Protein AF-A0A1A8GNX4-F1 (afdb_monomer_lite)

Sequence (117 aa):
DKSGKAKDLLLQKLNKSTEHKYEMVFSHSLGRSTYKEQFVCFYRPDEVTLEDKYQYEDNQAGDEDAFAREPFVLRFSCPNTVVKDLVLIPVHTKPEDSTKELDELYDVVMAVREKWD

InterPro domains:
  IPR016202 Deoxyribonuclease I [PR00130] (39-68)
  IPR016202 Deoxyribonuclease I [PR00130] (83-112)
  IPR016202 Deoxyribonuclease I [PR00130] (113-117)
  IPR016202 Deoxyribonuclease I [SM00476] (1-117)
  IPR036691 Endonuclease/exonuclease/phosphatase superf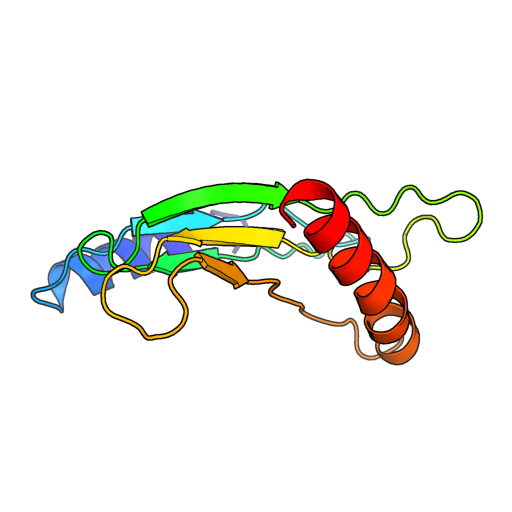amily [G3DSA:3.60.10.10] (1-117)
  IPR036691 Endonuclease/exonuclease/phosphatase superfamily [SSF56219] (6-116)

Secondary structure (DSSP, 8-state):
-TTSHHHHHHHHHHHHHSSS--EEEE---B-SSS--B--EEEE-TTT-EEEEEEE-----TT-----SS--EEEEEE-TTSS-SEEEE------GGGHHHHHHHHHHHHHHHHHHH-

Radius of gyration: 15.89 Å; chains: 1; bounding box: 35×33×39 Å

Organism: NCBI:txid1143690

Foldseek 3Di:
DVVPVVVVVVQVCPCVVDPFHKDKDKDPWFFPDPDTDMDMDIDGCVFKDFPDKDFDQQCDVPCHPLARGTWIWTWIQGPPDPPRIDIDTDDDGDPVSRVSVVVVVVVVVVVVVVVPD

Structure (mmCIF, N/CA/C/O backbone):
data_AF-A0A1A8GNX4-F1
#
_entry.id   AF-A0A1A8GNX4-F1
#
loop_
_atom_site.group_PDB
_atom_site.id
_atom_site.type_symbol
_atom_site.label_atom_id
_atom_site.label_alt_id
_atom_site.label_comp_id
_atom_site.label_asym_id
_atom_site.label_entity_id
_atom_site.label_seq_id
_atom_site.pdbx_PDB_ins_code
_atom_site.Cartn_x
_atom_site.Cartn_y
_atom_site.Cartn_z
_atom_site.occupancy
_atom_site.B_iso_or_equiv
_atom_site.auth_seq_id
_atom_site.auth_comp_id
_atom_site.auth_asym_id
_atom_site.auth_atom_id
_atom_site.pdbx_PDB_model_num
ATOM 1 N N . ASP A 1 1 ? 8.820 14.575 -0.096 1.00 63.78 1 ASP A N 1
ATOM 2 C CA . ASP A 1 1 ? 9.380 15.095 1.171 1.00 63.78 1 ASP A CA 1
ATOM 3 C C . ASP A 1 1 ? 10.655 14.325 1.496 1.00 63.78 1 ASP A C 1
ATOM 5 O O . ASP A 1 1 ? 10.568 13.166 1.869 1.00 63.78 1 ASP A O 1
ATOM 9 N N . LYS A 1 2 ? 11.838 14.930 1.319 1.00 71.31 2 LYS A N 1
ATOM 10 C CA . LYS A 1 2 ? 13.114 14.240 1.599 1.00 71.31 2 LYS A CA 1
ATOM 11 C C . LYS A 1 2 ? 13.334 13.968 3.091 1.00 71.31 2 LYS A C 1
ATOM 13 O O . LYS A 1 2 ? 14.170 13.143 3.433 1.00 71.31 2 LYS A O 1
ATOM 18 N N . SER A 1 3 ? 12.626 14.681 3.968 1.00 78.50 3 SER A N 1
ATOM 19 C CA . SER A 1 3 ? 12.822 14.602 5.416 1.00 78.50 3 SER A CA 1
ATOM 20 C C . SER A 1 3 ? 11.974 13.527 6.096 1.00 78.50 3 SER A C 1
ATOM 22 O O . SER A 1 3 ? 12.223 13.224 7.257 1.00 78.50 3 SER A O 1
ATOM 24 N N . GLY A 1 4 ? 10.962 12.986 5.408 1.00 81.12 4 GLY A N 1
ATOM 25 C CA . GLY A 1 4 ? 9.990 12.036 5.959 1.00 81.12 4 GLY A CA 1
ATOM 26 C C . GLY A 1 4 ? 8.993 12.632 6.964 1.00 81.12 4 GLY A C 1
ATOM 27 O O . GLY A 1 4 ? 8.063 11.943 7.367 1.00 81.12 4 GLY A O 1
ATOM 28 N N . LYS A 1 5 ? 9.135 13.907 7.340 1.00 91.44 5 LYS A N 1
ATOM 29 C CA . LYS A 1 5 ? 8.342 14.562 8.390 1.00 91.44 5 LYS A CA 1
ATOM 30 C C . LYS A 1 5 ? 6.880 14.787 8.017 1.00 91.44 5 LYS A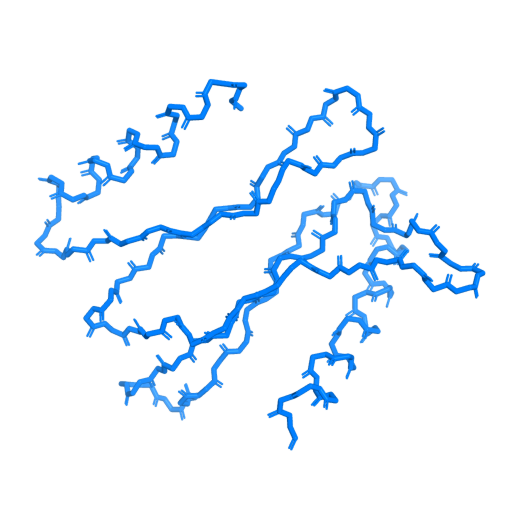 C 1
ATOM 32 O O . LYS A 1 5 ? 6.046 14.932 8.906 1.00 91.44 5 LYS A O 1
ATOM 37 N N . ALA A 1 6 ? 6.553 14.876 6.729 1.00 93.81 6 ALA A N 1
ATOM 38 C CA . ALA A 1 6 ? 5.202 15.205 6.285 1.00 93.81 6 ALA A CA 1
ATOM 39 C C . ALA A 1 6 ? 4.195 14.102 6.643 1.00 93.81 6 ALA A C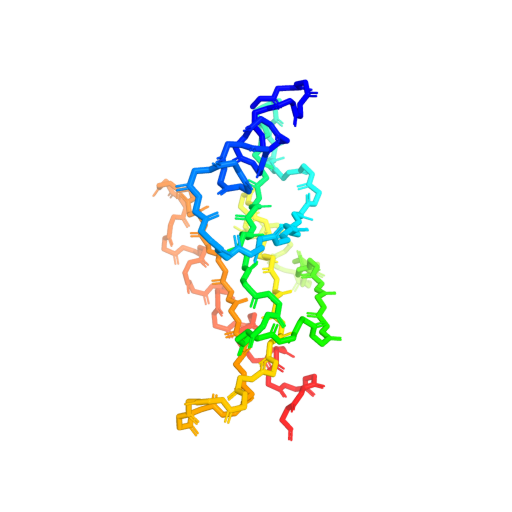 1
ATOM 41 O O . ALA A 1 6 ? 3.115 14.411 7.146 1.00 93.81 6 ALA A O 1
ATOM 42 N N . LYS A 1 7 ? 4.560 12.826 6.443 1.00 94.25 7 LYS A N 1
ATOM 43 C CA . LYS A 1 7 ? 3.713 11.680 6.820 1.00 94.25 7 LYS A CA 1
ATOM 44 C C . LYS A 1 7 ? 3.542 11.570 8.337 1.00 94.25 7 LYS A C 1
ATOM 46 O O . LYS A 1 7 ? 2.424 11.361 8.796 1.00 94.25 7 LYS A O 1
ATOM 51 N N . ASP A 1 8 ? 4.602 11.828 9.104 1.00 96.44 8 ASP A N 1
ATOM 52 C CA . ASP A 1 8 ? 4.553 11.821 10.571 1.00 96.44 8 ASP A CA 1
ATOM 53 C C . ASP A 1 8 ? 3.659 12.946 11.106 1.00 96.44 8 ASP A C 1
ATOM 55 O O . ASP A 1 8 ? 2.821 12.731 11.983 1.00 96.44 8 ASP A O 1
ATOM 59 N N . LEU A 1 9 ? 3.795 14.153 10.546 1.00 97.12 9 LEU A N 1
ATOM 60 C CA . LEU A 1 9 ? 2.953 15.291 10.900 1.00 97.12 9 LEU A CA 1
ATOM 61 C C . LEU A 1 9 ? 1.485 15.027 10.553 1.00 97.12 9 LEU A C 1
ATOM 63 O O . LEU A 1 9 ? 0.601 15.403 11.323 1.00 97.12 9 LEU A O 1
ATOM 67 N N . LEU A 1 10 ? 1.215 14.389 9.411 1.00 97.12 10 LEU A N 1
ATOM 68 C CA . LEU A 1 10 ? -0.139 14.005 9.028 1.00 97.12 10 LEU A CA 1
ATOM 69 C C . LEU A 1 10 ? -0.718 12.975 10.003 1.00 97.12 10 LEU A C 1
ATOM 71 O O . LEU A 1 10 ? -1.809 13.204 10.519 1.00 97.12 10 LEU A O 1
ATOM 75 N N . LEU A 1 11 ? 0.027 11.914 10.333 1.00 97.75 11 LEU A N 1
ATOM 76 C CA . LEU A 1 11 ? -0.388 10.920 11.328 1.00 97.75 11 LEU A CA 1
ATOM 77 C C . LEU A 1 11 ? -0.704 11.579 12.675 1.00 97.75 11 LEU A C 1
ATOM 79 O O . LEU A 1 11 ? -1.742 11.321 13.282 1.00 97.75 11 LEU A O 1
ATOM 83 N N . GLN A 1 12 ? 0.174 12.479 13.127 1.00 97.81 12 GLN A N 1
ATOM 84 C CA . GLN A 1 12 ? -0.014 13.209 14.374 1.00 97.81 12 GLN A CA 1
ATOM 85 C C . GLN A 1 12 ? -1.276 14.079 14.341 1.00 97.81 12 GLN A C 1
ATOM 87 O O . GLN A 1 12 ? -1.980 14.163 15.346 1.00 97.81 12 GLN A O 1
ATOM 92 N N . LYS A 1 13 ? -1.560 14.749 13.218 1.00 97.62 13 LYS A N 1
ATOM 93 C CA . LYS A 1 13 ? -2.770 15.566 13.065 1.00 97.62 13 LYS A CA 1
ATOM 94 C C . LYS A 1 13 ? -4.031 14.703 13.038 1.00 97.62 13 LYS A C 1
ATOM 96 O O . LYS A 1 13 ? -4.962 15.021 13.768 1.00 97.62 13 LYS A O 1
ATOM 101 N N . LEU A 1 14 ? -4.045 13.597 12.291 1.00 97.25 14 LEU A N 1
ATOM 102 C CA . LEU A 1 14 ? -5.176 12.657 12.251 1.00 97.25 14 LEU A CA 1
ATOM 103 C C . LEU A 1 14 ? -5.530 12.144 13.653 1.00 97.25 14 LEU A C 1
ATOM 105 O O . LEU A 1 14 ? -6.680 12.240 14.079 1.00 97.25 14 LEU A O 1
ATOM 109 N N . ASN A 1 15 ? -4.517 11.721 14.410 1.00 97.50 15 ASN A N 1
ATOM 110 C CA . ASN A 1 15 ? -4.682 11.197 15.769 1.00 97.50 15 ASN A CA 1
ATOM 111 C C . ASN A 1 15 ? -5.026 12.260 16.825 1.00 97.50 15 ASN A C 1
ATOM 113 O O . ASN A 1 15 ? -5.361 11.912 17.952 1.00 97.50 15 ASN A O 1
ATOM 117 N N . LYS A 1 16 ? -4.921 13.554 16.497 1.00 97.38 16 LYS A N 1
ATOM 118 C CA . LYS A 1 16 ? -5.346 14.660 17.375 1.00 97.38 16 LYS A CA 1
ATOM 119 C C . LYS A 1 16 ? -6.714 15.222 17.008 1.00 97.38 16 LYS A C 1
ATOM 121 O O . LYS A 1 16 ? -7.359 15.831 17.853 1.00 97.38 16 LYS A O 1
ATOM 126 N N . SER A 1 17 ? -7.107 15.101 15.744 1.00 95.19 17 SER A N 1
ATOM 127 C CA . SER A 1 17 ? -8.305 15.738 15.193 1.00 95.19 17 SER A CA 1
ATOM 128 C C . SER A 1 17 ? -9.495 14.794 15.061 1.00 95.19 17 SER A C 1
ATOM 130 O O . SER A 1 17 ? -10.572 15.251 14.691 1.00 95.19 17 SER A O 1
ATOM 132 N N . THR A 1 18 ? -9.320 13.501 15.336 1.00 92.44 18 THR A N 1
ATOM 133 C CA . THR A 1 18 ? -10.386 12.499 15.243 1.00 92.44 18 THR A CA 1
ATOM 134 C C . THR A 1 18 ? -10.430 11.642 16.506 1.00 92.44 18 THR A C 1
ATOM 136 O O . THR A 1 18 ? -9.433 11.537 17.217 1.00 92.44 18 THR A O 1
ATOM 139 N N . GLU A 1 19 ? -11.582 11.031 16.782 1.00 94.69 19 GLU A N 1
ATOM 140 C CA . GLU A 1 19 ? -11.735 10.066 17.883 1.00 94.69 19 GLU A CA 1
ATOM 141 C C . GLU A 1 19 ? -11.113 8.700 17.554 1.00 94.69 19 GLU A C 1
ATOM 143 O O . GLU A 1 19 ? -10.865 7.893 18.448 1.00 94.69 19 GLU A O 1
ATOM 148 N N . HIS A 1 20 ? -10.833 8.445 16.273 1.00 94.94 20 HIS A N 1
ATOM 149 C CA . HIS A 1 20 ? -10.222 7.205 15.818 1.00 94.94 20 HIS A CA 1
ATOM 150 C C . HIS A 1 20 ? -8.701 7.280 15.896 1.00 94.94 20 HIS A C 1
ATOM 152 O O . HIS A 1 20 ? -8.075 8.280 15.534 1.00 94.94 20 HIS A O 1
ATOM 158 N N . LYS A 1 21 ? -8.092 6.164 16.292 1.00 97.00 21 LYS A N 1
ATOM 159 C CA . LYS A 1 21 ? -6.655 5.975 16.138 1.00 97.00 21 LYS A CA 1
ATOM 160 C C . LYS A 1 21 ? -6.369 5.593 14.687 1.00 97.00 21 LYS A C 1
ATOM 162 O O . LYS A 1 21 ? -7.027 4.733 14.121 1.00 97.00 21 LYS A O 1
ATOM 167 N N . TYR A 1 22 ? -5.355 6.209 14.109 1.00 98.31 22 TYR A N 1
ATOM 168 C CA . TYR A 1 22 ? -4.766 5.844 12.834 1.00 98.31 22 TYR A CA 1
ATOM 169 C C . TYR A 1 22 ? -3.372 5.276 13.058 1.00 98.31 22 TYR A C 1
ATOM 171 O O . TYR A 1 22 ? -2.602 5.757 13.900 1.00 98.31 22 TYR A O 1
ATOM 179 N N . GLU A 1 23 ? -3.043 4.286 12.243 1.00 98.25 23 GLU A N 1
ATOM 180 C CA . GLU A 1 23 ? -1.693 3.786 12.031 1.00 98.25 23 GLU A CA 1
ATOM 181 C C . GLU A 1 23 ? -1.286 4.037 10.579 1.00 98.25 23 GLU A C 1
ATOM 183 O O . GLU A 1 23 ? -2.118 4.359 9.727 1.00 98.25 23 GLU A O 1
ATOM 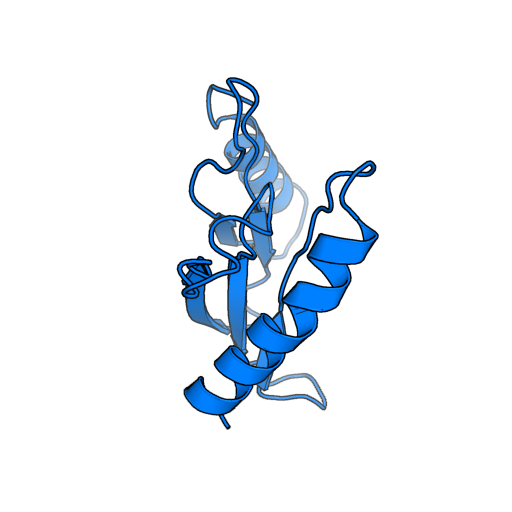188 N N . MET A 1 24 ? 0.016 3.962 10.302 1.00 97.75 24 MET A N 1
ATOM 189 C CA . MET A 1 24 ? 0.534 4.167 8.955 1.00 97.75 24 MET A CA 1
ATOM 190 C C . MET A 1 24 ? 1.507 3.071 8.553 1.00 97.75 24 MET A C 1
ATOM 192 O O . MET A 1 24 ? 2.293 2.576 9.361 1.00 97.75 24 MET A O 1
ATOM 196 N N . VAL A 1 25 ? 1.505 2.761 7.265 1.00 98.19 25 VAL A N 1
ATOM 197 C CA . VAL A 1 25 ? 2.496 1.918 6.608 1.00 98.19 25 VAL A CA 1
ATOM 198 C C . VAL A 1 25 ? 2.945 2.603 5.321 1.00 98.19 25 VAL A C 1
ATOM 200 O O . VAL A 1 25 ? 2.163 3.298 4.677 1.00 98.19 25 VAL A O 1
ATOM 203 N N . PHE A 1 26 ? 4.216 2.469 4.954 1.00 96.81 26 PHE A N 1
ATOM 204 C CA . PHE A 1 26 ? 4.770 3.132 3.777 1.00 96.81 26 PHE A CA 1
ATOM 205 C C . PHE A 1 26 ? 5.779 2.249 3.046 1.00 96.81 26 PHE A C 1
ATOM 207 O O . PHE A 1 26 ? 6.419 1.396 3.667 1.00 96.81 26 PHE A O 1
ATOM 214 N N . SER A 1 27 ? 5.919 2.484 1.742 1.00 96.25 27 SER A N 1
ATOM 215 C CA . SER A 1 27 ? 6.903 1.830 0.878 1.00 96.25 27 SER A CA 1
ATOM 216 C C . SER A 1 27 ? 8.315 2.359 1.133 1.00 96.25 27 SER A C 1
ATOM 218 O O . SER A 1 27 ? 8.508 3.399 1.777 1.00 96.25 27 SER A O 1
ATOM 220 N N . HIS A 1 28 ? 9.332 1.723 0.552 1.00 92.38 28 HIS A N 1
ATOM 221 C CA . HIS A 1 28 ? 10.621 2.399 0.402 1.00 92.38 28 HIS A CA 1
ATOM 222 C C . HIS A 1 28 ? 10.525 3.561 -0.603 1.00 92.38 28 HIS A C 1
ATOM 224 O O . HIS A 1 28 ? 9.464 3.862 -1.150 1.00 92.38 28 HIS A O 1
ATOM 230 N N . SER A 1 29 ? 11.634 4.275 -0.784 1.00 93.25 29 SER A N 1
ATOM 231 C CA . SER A 1 29 ? 11.753 5.353 -1.767 1.00 93.25 29 SER A CA 1
ATOM 232 C C . SER A 1 29 ? 11.817 4.756 -3.177 1.00 93.25 29 SER A C 1
ATOM 234 O O . SER A 1 29 ? 12.683 3.918 -3.427 1.00 93.25 29 SER A O 1
ATOM 236 N N . LEU A 1 30 ? 10.912 5.164 -4.066 1.00 93.12 30 LEU A N 1
ATOM 237 C CA . LEU A 1 30 ? 10.693 4.613 -5.413 1.00 93.12 30 LEU A CA 1
ATOM 238 C C . LEU A 1 30 ? 10.926 5.694 -6.475 1.00 93.12 30 LEU A C 1
ATOM 240 O O . LEU A 1 30 ? 10.743 6.876 -6.190 1.00 93.12 30 LEU A O 1
ATOM 244 N N . GLY A 1 31 ? 11.313 5.321 -7.693 1.00 90.06 31 GLY A N 1
ATOM 245 C CA . GLY A 1 31 ? 11.582 6.265 -8.786 1.00 90.06 31 GLY A CA 1
ATOM 246 C C . GLY A 1 31 ? 12.884 5.950 -9.513 1.00 90.06 31 GLY A C 1
ATOM 247 O O . GLY A 1 31 ? 13.896 5.708 -8.868 1.00 90.06 31 GLY A O 1
ATOM 248 N N . ARG A 1 32 ? 12.927 6.037 -10.842 1.00 85.44 32 ARG A N 1
ATOM 249 C CA . ARG A 1 32 ? 14.161 5.757 -11.614 1.00 85.44 32 ARG A CA 1
ATOM 250 C C . ARG A 1 32 ? 15.223 6.851 -11.549 1.00 85.44 32 ARG A C 1
ATOM 252 O O . ARG A 1 32 ? 16.406 6.600 -11.749 1.00 85.44 32 ARG A O 1
ATOM 259 N N . SER A 1 33 ? 14.806 8.086 -11.283 1.00 86.25 33 SER A N 1
ATOM 260 C CA . SER A 1 33 ? 15.682 9.260 -11.327 1.00 86.25 33 SER A CA 1
ATOM 261 C C . SER A 1 33 ? 16.087 9.740 -9.927 1.00 86.25 33 SER A C 1
ATOM 263 O O . SER A 1 33 ? 15.906 9.053 -8.920 1.00 86.25 33 SER A O 1
ATOM 265 N N . THR A 1 34 ? 16.641 10.952 -9.847 1.00 86.19 34 THR A N 1
ATOM 266 C CA . THR A 1 34 ? 16.886 11.647 -8.574 1.00 86.19 34 THR A CA 1
ATOM 267 C C . THR A 1 34 ? 15.591 12.063 -7.875 1.00 86.19 34 THR A C 1
ATOM 269 O O . THR A 1 34 ? 15.597 12.296 -6.662 1.00 86.19 34 THR A O 1
ATOM 272 N N . TYR A 1 35 ? 14.486 12.155 -8.620 1.00 86.62 35 TYR A N 1
ATOM 273 C CA . TYR A 1 35 ? 13.157 12.335 -8.063 1.00 86.62 35 TYR A CA 1
ATOM 274 C C . TYR A 1 35 ? 12.627 10.994 -7.558 1.00 86.62 35 TYR A C 1
ATOM 276 O O . TYR A 1 35 ? 12.572 10.021 -8.311 1.00 86.62 35 TYR A O 1
ATOM 284 N N . LYS A 1 36 ? 12.255 10.963 -6.276 1.00 90.88 36 LYS A N 1
ATOM 285 C CA . LYS A 1 36 ? 11.752 9.771 -5.600 1.00 90.88 36 LYS A CA 1
ATOM 286 C C . LYS A 1 36 ? 10.449 10.060 -4.863 1.00 90.88 36 LYS A C 1
ATOM 288 O O . LYS A 1 36 ? 10.281 11.143 -4.293 1.00 90.88 36 LYS A O 1
ATOM 293 N N . GLU A 1 37 ? 9.580 9.064 -4.825 1.00 93.12 37 GLU A N 1
ATOM 294 C CA . GLU A 1 37 ? 8.269 9.092 -4.178 1.00 93.12 37 GLU A CA 1
ATOM 295 C C . GLU A 1 37 ? 8.115 7.907 -3.214 1.00 93.12 37 GLU A C 1
ATOM 297 O O . GLU A 1 37 ? 8.918 6.977 -3.217 1.00 93.12 37 GLU A O 1
ATOM 302 N N . GLN A 1 38 ? 7.103 7.957 -2.349 1.00 95.00 38 GLN A N 1
ATOM 303 C CA . GLN A 1 38 ? 6.736 6.851 -1.465 1.00 95.00 38 GLN A CA 1
ATOM 304 C C . GLN A 1 38 ? 5.220 6.702 -1.462 1.00 95.00 38 GLN A C 1
ATOM 306 O O . GLN A 1 38 ? 4.507 7.705 -1.373 1.00 95.00 38 GLN A O 1
ATOM 311 N N . PHE A 1 39 ? 4.736 5.465 -1.463 1.00 96.75 39 PHE A N 1
ATOM 312 C CA . PHE A 1 39 ? 3.361 5.175 -1.088 1.00 96.75 39 PHE A CA 1
ATOM 313 C C . PHE A 1 39 ? 3.234 5.211 0.431 1.00 96.75 39 PHE A C 1
ATOM 315 O O . PHE A 1 39 ? 4.096 4.708 1.154 1.00 96.75 39 PHE A O 1
ATOM 322 N N . VAL A 1 40 ? 2.151 5.810 0.922 1.00 97.06 40 VAL A N 1
ATOM 323 C CA . VAL A 1 40 ? 1.811 5.840 2.346 1.00 97.06 40 VAL A CA 1
ATOM 324 C C . VAL A 1 40 ? 0.332 5.512 2.483 1.00 97.06 40 VAL A C 1
ATOM 326 O O . VAL A 1 40 ? -0.510 6.187 1.896 1.00 97.06 40 VAL A O 1
ATOM 329 N N . CYS A 1 41 ? 0.022 4.486 3.265 1.00 98.19 41 CYS A N 1
ATOM 330 C CA . CYS A 1 41 ? -1.335 4.111 3.628 1.00 98.19 41 CYS A CA 1
ATOM 331 C C . CYS A 1 41 ? -1.553 4.441 5.106 1.00 98.19 41 CYS A C 1
ATOM 333 O O . CYS A 1 41 ? -0.790 3.996 5.965 1.00 98.19 41 CYS A O 1
ATOM 335 N N . PHE A 1 42 ? -2.589 5.229 5.386 1.00 98.06 42 PHE A N 1
ATOM 336 C CA . PHE A 1 42 ? -3.087 5.489 6.733 1.00 98.06 42 PHE A CA 1
ATOM 337 C C . PHE A 1 42 ? -4.366 4.681 6.915 1.00 98.06 42 PHE A C 1
ATOM 339 O O . PHE A 1 42 ? -5.271 4.784 6.087 1.00 98.06 42 PHE A O 1
ATOM 346 N N . TYR A 1 43 ? -4.450 3.892 7.979 1.00 98.12 43 TYR A N 1
ATOM 347 C CA . TYR A 1 43 ? -5.581 3.001 8.215 1.00 98.12 43 TYR A CA 1
ATOM 348 C C . TYR A 1 43 ? -5.984 2.990 9.688 1.00 98.12 43 TYR A C 1
ATOM 350 O O . TYR A 1 43 ? -5.213 3.375 10.570 1.00 98.12 43 TYR A O 1
ATOM 358 N N . ARG A 1 44 ? -7.228 2.579 9.932 1.00 97.88 44 ARG A N 1
ATOM 359 C CA . ARG A 1 44 ? -7.846 2.481 11.254 1.00 97.88 44 ARG A CA 1
ATOM 360 C C . ARG A 1 44 ? -7.709 1.038 11.764 1.00 97.88 44 ARG A C 1
ATOM 362 O O . ARG A 1 44 ? -8.372 0.165 11.201 1.00 97.88 44 ARG A O 1
ATOM 369 N N . PRO A 1 45 ? -6.851 0.757 12.765 1.00 97.31 45 PRO A N 1
ATOM 370 C CA . PRO A 1 45 ? -6.612 -0.604 13.247 1.00 97.31 45 PRO A CA 1
ATOM 371 C C . PRO A 1 45 ? -7.815 -1.199 14.000 1.00 97.31 45 PRO A C 1
ATOM 373 O O . PRO A 1 45 ? -7.857 -2.398 14.239 1.00 97.31 45 PRO A O 1
ATOM 376 N N . ASP A 1 46 ? -8.799 -0.376 14.375 1.00 95.94 46 ASP A N 1
ATOM 377 C CA . ASP A 1 46 ? -10.100 -0.801 14.905 1.00 95.94 46 ASP A CA 1
ATOM 378 C C . ASP A 1 46 ? -11.057 -1.333 13.820 1.00 95.94 46 ASP A C 1
ATOM 380 O O . ASP A 1 46 ? -12.071 -1.944 14.146 1.00 95.94 46 ASP A O 1
ATOM 384 N N . GLU A 1 47 ? -10.738 -1.136 12.538 1.00 97.00 47 GLU A N 1
ATOM 385 C CA . GLU A 1 47 ? -11.601 -1.504 11.406 1.00 97.00 47 GLU A CA 1
ATOM 386 C C . GLU A 1 47 ? -10.964 -2.544 10.485 1.00 97.00 47 GLU A C 1
ATOM 388 O O . GLU A 1 47 ? -11.664 -3.392 9.929 1.00 97.00 47 GLU A O 1
ATOM 393 N N . VAL A 1 48 ? -9.641 -2.473 10.313 1.00 98.25 48 VAL A N 1
ATOM 394 C CA . VAL A 1 48 ? -8.871 -3.385 9.464 1.00 98.25 48 VAL A CA 1
ATOM 395 C C . VAL A 1 48 ? -7.555 -3.769 10.131 1.00 98.25 48 VAL A C 1
ATOM 397 O O . VAL A 1 48 ? -6.945 -2.961 10.827 1.00 98.25 48 VAL A O 1
ATOM 400 N N . THR A 1 49 ? -7.084 -4.988 9.876 1.00 98.44 49 THR A N 1
ATOM 401 C CA . THR A 1 49 ? -5.758 -5.459 10.309 1.00 98.44 49 THR A CA 1
ATOM 402 C C . THR A 1 49 ? -4.867 -5.634 9.089 1.00 98.44 49 THR A C 1
ATOM 404 O O . THR A 1 49 ? -5.275 -6.276 8.128 1.00 98.44 49 THR A O 1
ATOM 407 N N . LEU A 1 50 ? -3.670 -5.042 9.101 1.00 98.50 50 LEU A N 1
ATOM 408 C CA . LEU A 1 50 ? -2.669 -5.269 8.058 1.00 98.50 50 LEU A CA 1
ATOM 409 C C . LEU A 1 50 ? -2.008 -6.632 8.299 1.00 98.50 50 LEU A C 1
ATOM 411 O O . LEU A 1 50 ? -1.215 -6.767 9.228 1.00 98.50 50 LEU A O 1
ATOM 415 N N . GLU A 1 51 ? -2.340 -7.615 7.467 1.00 98.31 51 GLU A N 1
ATOM 416 C CA . GLU A 1 51 ? -1.884 -9.004 7.608 1.00 98.31 51 GLU A CA 1
ATOM 417 C C . GLU A 1 51 ? -0.516 -9.224 6.958 1.00 98.31 51 GLU A C 1
ATOM 419 O O . GLU A 1 51 ? 0.353 -9.890 7.516 1.00 98.31 51 GLU A O 1
ATOM 424 N N . ASP A 1 52 ? -0.309 -8.646 5.775 1.00 98.31 52 ASP A N 1
ATOM 425 C CA . ASP A 1 52 ? 0.943 -8.775 5.033 1.00 98.31 52 ASP A CA 1
ATOM 426 C C . ASP A 1 52 ? 1.163 -7.556 4.128 1.00 98.31 52 ASP A C 1
ATOM 428 O O . ASP A 1 52 ? 0.238 -6.804 3.800 1.00 98.31 52 ASP A O 1
ATOM 432 N N . LYS A 1 53 ? 2.415 -7.339 3.732 1.00 98.12 53 LYS A N 1
ATOM 433 C CA . LYS A 1 53 ? 2.809 -6.297 2.790 1.00 98.12 53 LYS A CA 1
ATOM 434 C C . LYS A 1 53 ? 4.087 -6.682 2.069 1.00 98.12 53 LYS A C 1
ATOM 436 O O . LYS A 1 53 ? 5.006 -7.233 2.672 1.00 98.12 53 LYS A O 1
ATOM 441 N N . TYR A 1 54 ? 4.207 -6.263 0.821 1.00 97.50 54 TYR A N 1
ATOM 442 C CA . TYR A 1 54 ? 5.477 -6.331 0.115 1.00 97.50 54 TYR A CA 1
ATOM 443 C C . TYR A 1 54 ? 5.557 -5.273 -0.980 1.00 97.50 54 TYR A C 1
ATOM 445 O O . TYR A 1 54 ? 4.553 -4.717 -1.423 1.00 97.50 54 TYR A O 1
ATOM 453 N N . GLN A 1 55 ? 6.783 -4.965 -1.385 1.00 96.69 55 GLN A N 1
ATOM 454 C CA . GLN A 1 55 ? 7.024 -4.211 -2.601 1.00 96.69 55 GLN A CA 1
ATOM 455 C C . GLN A 1 55 ? 7.133 -5.212 -3.749 1.00 96.69 55 GLN A C 1
ATOM 457 O O . GLN A 1 55 ? 7.913 -6.155 -3.636 1.00 96.69 55 GLN A O 1
ATOM 462 N N . TYR A 1 56 ? 6.356 -5.036 -4.817 1.00 94.62 56 TYR A N 1
ATOM 463 C CA . TYR A 1 56 ? 6.525 -5.858 -6.011 1.00 94.62 56 TYR A CA 1
ATOM 464 C C . TYR A 1 56 ? 7.912 -5.615 -6.619 1.00 94.62 56 TYR A C 1
ATOM 466 O O . TYR A 1 56 ? 8.337 -4.467 -6.731 1.00 94.62 56 TYR A O 1
ATOM 474 N N . GLU A 1 57 ? 8.619 -6.684 -6.971 1.00 87.25 57 GLU A N 1
ATOM 475 C CA . GLU A 1 57 ? 9.925 -6.609 -7.621 1.00 87.25 57 GLU A CA 1
ATOM 476 C C . GLU A 1 57 ? 9.754 -6.947 -9.100 1.00 87.25 57 GLU A C 1
ATOM 478 O O . GLU A 1 57 ? 9.446 -8.085 -9.450 1.00 87.25 57 GLU A O 1
ATOM 483 N N . ASP A 1 58 ? 9.955 -5.960 -9.964 1.00 80.38 58 ASP A N 1
ATOM 484 C CA . ASP A 1 58 ? 9.744 -6.094 -11.403 1.00 80.38 58 ASP A CA 1
ATOM 485 C C . ASP A 1 58 ? 11.020 -6.559 -12.125 1.00 80.38 58 ASP A C 1
ATOM 487 O O . ASP A 1 58 ? 11.651 -5.841 -12.903 1.00 80.38 58 ASP A O 1
ATOM 491 N N . ASN A 1 59 ? 11.448 -7.770 -11.766 1.00 77.81 59 ASN A N 1
ATOM 492 C CA . ASN A 1 59 ? 12.699 -8.392 -12.213 1.00 77.81 59 ASN A CA 1
ATOM 493 C C . ASN A 1 59 ? 12.461 -9.452 -13.305 1.00 77.81 59 ASN A C 1
ATOM 495 O O . ASN A 1 59 ? 13.167 -10.463 -13.374 1.00 77.81 59 ASN A O 1
ATOM 499 N N . GLN A 1 60 ? 11.416 -9.286 -14.114 1.00 73.69 60 GLN A N 1
ATOM 500 C CA . GLN A 1 60 ? 11.006 -10.285 -15.095 1.00 73.69 60 GLN A CA 1
ATOM 501 C C . GLN A 1 60 ? 11.932 -10.271 -16.311 1.00 73.69 60 GLN A C 1
ATOM 503 O O . GLN A 1 60 ? 12.185 -9.232 -16.917 1.00 73.69 60 GLN A O 1
ATOM 508 N N . ALA A 1 61 ? 12.441 -11.443 -16.695 1.00 70.44 61 ALA A N 1
ATOM 509 C CA . ALA A 1 61 ? 13.390 -11.553 -17.796 1.00 70.44 61 ALA A CA 1
ATOM 510 C C . ALA A 1 61 ? 12.762 -11.076 -19.119 1.00 70.44 61 ALA A C 1
ATOM 512 O O . ALA A 1 61 ? 11.893 -11.742 -19.678 1.00 70.44 61 ALA A O 1
ATOM 513 N N . GLY A 1 62 ? 13.255 -9.950 -19.639 1.00 68.62 62 GLY A N 1
ATOM 514 C CA . GLY A 1 62 ? 12.761 -9.332 -20.874 1.00 68.62 62 GLY A CA 1
ATOM 515 C C . GLY A 1 62 ? 11.818 -8.145 -20.672 1.00 68.62 62 GLY A C 1
ATOM 516 O O . GLY A 1 62 ? 11.590 -7.429 -21.645 1.00 68.62 62 GLY A O 1
ATOM 517 N N . ASP A 1 63 ? 11.357 -7.897 -19.443 1.00 67.38 63 ASP A N 1
ATOM 518 C CA . ASP A 1 63 ? 10.569 -6.709 -19.086 1.00 67.38 63 ASP A CA 1
ATOM 519 C C . ASP A 1 63 ? 11.006 -6.066 -17.759 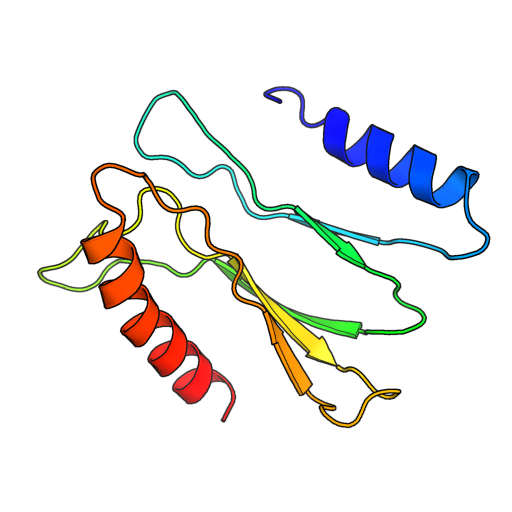1.00 67.38 63 ASP A C 1
ATOM 521 O O . ASP A 1 63 ? 10.229 -5.431 -17.057 1.00 67.38 63 ASP A O 1
ATOM 525 N N . GLU A 1 64 ? 12.288 -6.226 -17.414 1.00 75.69 64 GLU A N 1
ATOM 526 C CA . GLU A 1 64 ? 12.876 -5.621 -16.219 1.00 75.69 64 GLU A CA 1
ATOM 527 C C . GLU A 1 64 ? 12.616 -4.107 -16.198 1.00 75.69 64 GLU A C 1
ATOM 529 O O . GLU A 1 64 ? 12.865 -3.409 -17.190 1.00 75.69 64 GLU A O 1
ATOM 534 N N . ASP A 1 65 ? 12.176 -3.593 -15.046 1.00 79.38 65 ASP A N 1
ATOM 535 C CA . ASP A 1 65 ? 11.902 -2.168 -14.847 1.00 79.38 65 ASP A CA 1
ATOM 536 C C . ASP A 1 65 ? 10.829 -1.647 -15.833 1.00 79.38 65 ASP A C 1
ATOM 538 O O . ASP A 1 65 ? 11.050 -0.721 -16.626 1.00 79.38 65 ASP A O 1
ATOM 542 N N . ALA A 1 66 ? 9.620 -2.209 -15.793 1.00 87.75 66 ALA A N 1
ATOM 543 C CA . ALA A 1 66 ? 8.427 -1.666 -16.438 1.00 87.75 66 ALA A CA 1
ATOM 544 C C . ALA A 1 66 ? 7.800 -0.528 -15.618 1.00 87.75 66 ALA A C 1
ATOM 546 O O . ALA A 1 66 ? 7.408 0.481 -16.208 1.00 87.75 66 ALA A O 1
ATOM 547 N N . PHE A 1 67 ? 7.829 -0.592 -14.282 1.00 92.69 67 PHE A N 1
ATOM 548 C CA . PHE A 1 67 ? 7.317 0.481 -13.415 1.00 92.69 67 PHE A CA 1
ATOM 549 C C . PHE A 1 67 ? 8.337 1.572 -13.085 1.00 92.69 67 PHE A C 1
ATOM 551 O O . PHE A 1 67 ? 9.434 1.298 -12.608 1.00 92.69 67 PHE A O 1
ATOM 558 N N . ALA A 1 68 ? 7.968 2.850 -13.219 1.00 92.44 68 ALA A N 1
ATOM 559 C CA . ALA A 1 68 ? 8.785 3.932 -12.663 1.00 92.44 68 ALA A CA 1
ATOM 560 C C . ALA A 1 68 ? 8.800 3.919 -11.126 1.00 92.44 68 ALA A C 1
ATOM 562 O O . ALA A 1 68 ? 9.745 4.422 -10.510 1.00 92.44 68 ALA A O 1
ATOM 563 N N . ARG A 1 69 ? 7.716 3.410 -10.529 1.00 94.69 69 ARG A N 1
ATOM 564 C CA . ARG A 1 69 ? 7.527 3.182 -9.096 1.00 94.69 69 ARG A CA 1
ATOM 565 C C . ARG A 1 69 ? 6.792 1.873 -8.935 1.00 94.69 69 ARG A C 1
ATOM 567 O O . ARG A 1 69 ? 5.606 1.782 -9.246 1.00 94.69 69 ARG A O 1
ATOM 574 N N . GLU A 1 70 ? 7.512 0.898 -8.437 1.00 94.88 70 GLU A N 1
ATOM 575 C CA . GLU A 1 70 ? 7.025 -0.443 -8.228 1.00 94.88 70 GLU A CA 1
ATOM 576 C C . GLU A 1 70 ? 5.766 -0.413 -7.323 1.00 94.88 70 GLU A C 1
ATOM 578 O O . GLU A 1 70 ? 5.682 0.421 -6.406 1.00 94.88 70 GLU A O 1
ATOM 583 N N . PRO A 1 71 ? 4.755 -1.274 -7.550 1.00 96.50 71 PRO A N 1
ATOM 584 C CA . PRO A 1 71 ? 3.546 -1.303 -6.722 1.00 96.50 71 PRO A CA 1
ATOM 585 C C . PRO A 1 71 ? 3.780 -1.777 -5.281 1.00 96.50 71 PRO A C 1
ATOM 587 O O . PRO A 1 71 ? 4.481 -2.762 -5.036 1.00 96.50 71 PRO A O 1
ATOM 590 N N . PHE A 1 72 ? 3.153 -1.096 -4.314 1.00 97.75 72 PHE A N 1
ATOM 591 C CA . PHE A 1 72 ? 3.258 -1.424 -2.886 1.00 97.75 72 PHE A CA 1
ATOM 592 C C . PHE A 1 72 ? 2.047 -2.225 -2.395 1.00 97.75 72 PHE A C 1
ATOM 594 O O . PHE A 1 72 ? 1.038 -1.655 -1.984 1.00 97.75 72 PHE A O 1
ATOM 601 N N . VAL A 1 73 ? 2.147 -3.550 -2.435 1.00 98.31 73 VAL A N 1
ATOM 602 C CA . VAL A 1 73 ? 1.037 -4.467 -2.162 1.00 98.31 73 VAL A CA 1
ATOM 603 C C . VAL A 1 73 ? 0.762 -4.569 -0.660 1.00 98.31 73 VAL A C 1
ATOM 605 O O . VAL A 1 73 ? 1.669 -4.818 0.137 1.00 98.31 73 VAL A O 1
ATOM 608 N N . LEU A 1 74 ? -0.505 -4.404 -0.274 1.00 98.62 74 LEU A N 1
ATOM 609 C CA . LEU A 1 74 ? -0.980 -4.435 1.111 1.00 98.62 74 LEU A CA 1
ATOM 610 C C . LEU A 1 74 ? -2.160 -5.400 1.247 1.00 98.62 74 LEU A C 1
ATOM 612 O O . LEU A 1 74 ? -3.160 -5.217 0.560 1.00 98.62 74 LEU A O 1
ATOM 616 N N . ARG A 1 75 ? -2.089 -6.375 2.156 1.00 98.62 75 ARG A N 1
ATOM 617 C CA . ARG A 1 75 ? -3.206 -7.282 2.462 1.00 98.62 75 ARG A CA 1
ATOM 618 C C . ARG A 1 75 ? -3.832 -6.929 3.802 1.00 98.62 75 ARG A C 1
ATOM 620 O O . ARG A 1 75 ? -3.146 -6.890 4.822 1.00 98.62 75 ARG A O 1
ATOM 627 N N . PHE A 1 76 ? -5.138 -6.709 3.798 1.00 98.69 76 PHE A N 1
ATOM 628 C CA . PHE A 1 76 ? -5.916 -6.350 4.970 1.00 98.69 76 PHE A CA 1
ATOM 629 C C . PHE A 1 76 ? -7.006 -7.374 5.265 1.00 98.69 76 PHE A C 1
ATOM 631 O O . PHE A 1 76 ? -7.822 -7.697 4.403 1.00 98.69 76 PHE A O 1
ATOM 638 N N . SER A 1 77 ? -7.100 -7.775 6.528 1.00 98.44 77 SER A N 1
ATOM 639 C CA . SER A 1 77 ? -8.304 -8.386 7.078 1.00 98.44 77 SER A CA 1
ATOM 640 C C . SER A 1 77 ? -9.324 -7.296 7.415 1.00 98.44 77 SER A C 1
ATOM 642 O O . SER A 1 77 ? -9.010 -6.330 8.115 1.00 98.44 77 SER A O 1
ATOM 644 N N . CYS A 1 78 ? -10.546 -7.443 6.906 1.00 98.06 78 CYS A N 1
ATOM 645 C CA . CYS A 1 78 ? -11.647 -6.485 7.011 1.00 98.06 78 CYS A CA 1
ATOM 646 C C . CYS A 1 78 ? -12.890 -7.160 7.637 1.00 98.06 78 CYS A C 1
ATOM 648 O O . CYS A 1 78 ? -13.862 -7.466 6.938 1.00 98.06 78 CYS A O 1
ATOM 650 N N . PRO A 1 79 ? -12.914 -7.420 8.957 1.00 97.12 79 PRO A N 1
ATOM 651 C CA . PRO A 1 79 ? -13.970 -8.216 9.594 1.00 97.12 79 PRO A CA 1
ATOM 652 C C . PRO A 1 79 ? -15.372 -7.597 9.481 1.00 97.12 79 PRO A C 1
ATOM 654 O O . PRO A 1 79 ? -16.364 -8.330 9.510 1.00 97.12 79 PRO A O 1
ATOM 657 N N . ASN A 1 80 ? -15.470 -6.279 9.291 1.00 96.38 80 ASN A N 1
ATOM 658 C CA . ASN A 1 80 ? -16.734 -5.534 9.281 1.00 96.38 80 ASN A CA 1
ATOM 659 C C . ASN A 1 80 ? -17.357 -5.348 7.882 1.00 96.38 80 ASN A C 1
ATOM 661 O O . ASN A 1 80 ? -18.444 -4.786 7.770 1.00 96.38 80 ASN A O 1
ATOM 665 N N . THR A 1 81 ? -16.716 -5.812 6.804 1.00 96.69 81 THR A N 1
ATOM 666 C CA . THR A 1 81 ? -17.189 -5.615 5.416 1.00 96.69 81 THR A CA 1
ATOM 667 C C . THR A 1 81 ? -17.667 -6.933 4.791 1.00 96.69 81 THR A C 1
ATOM 669 O O . THR A 1 81 ? -17.545 -7.996 5.396 1.00 96.69 81 THR A O 1
ATOM 672 N N . VAL A 1 82 ? -18.238 -6.909 3.581 1.00 97.81 82 VAL A N 1
ATOM 673 C CA . VAL A 1 82 ? -18.555 -8.152 2.841 1.00 97.81 82 VAL A CA 1
ATOM 674 C C . VAL A 1 82 ? -17.273 -8.857 2.379 1.00 97.81 82 VAL A C 1
ATOM 676 O O . VAL A 1 82 ? -17.176 -10.079 2.464 1.00 97.81 82 VAL A O 1
ATOM 679 N N . VAL A 1 83 ? -16.276 -8.087 1.938 1.00 96.81 83 VAL A N 1
ATOM 680 C CA . VAL A 1 83 ? -14.966 -8.588 1.499 1.00 96.81 83 VAL A CA 1
ATOM 681 C C . VAL A 1 83 ? -14.037 -8.680 2.707 1.00 96.81 83 VAL A C 1
ATOM 683 O O . VAL A 1 83 ? -13.465 -7.676 3.117 1.00 96.81 83 VAL A O 1
ATOM 686 N N . LYS A 1 84 ? -13.914 -9.878 3.288 1.00 97.62 84 LYS A N 1
ATOM 687 C CA . LYS A 1 84 ? -13.171 -10.101 4.543 1.00 97.62 84 LYS A CA 1
ATOM 688 C C . LYS A 1 84 ? -11.655 -10.041 4.398 1.00 97.62 84 LYS A C 1
ATOM 690 O O . LYS A 1 84 ? -10.984 -9.748 5.378 1.00 97.62 84 LYS A O 1
ATOM 695 N N . ASP A 1 85 ? -11.145 -10.310 3.208 1.00 97.38 85 ASP A N 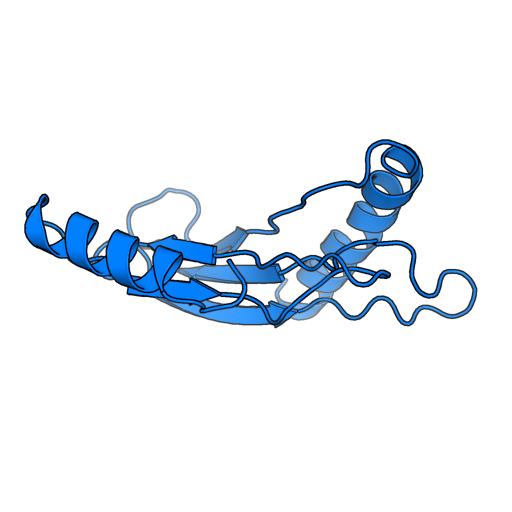1
ATOM 696 C CA . ASP A 1 85 ? -9.726 -10.285 2.880 1.00 97.38 85 ASP A CA 1
ATOM 697 C C . ASP A 1 85 ? -9.551 -9.416 1.638 1.00 97.38 85 ASP A C 1
ATOM 699 O O . ASP A 1 85 ? -10.158 -9.685 0.599 1.00 97.38 85 ASP A O 1
ATOM 703 N N . LEU A 1 86 ? -8.824 -8.313 1.783 1.00 97.56 86 LEU A N 1
ATOM 704 C CA . LEU A 1 86 ? -8.675 -7.294 0.757 1.00 97.56 86 LEU A CA 1
ATOM 705 C C . LEU A 1 86 ? -7.197 -7.054 0.484 1.00 97.56 86 LEU A C 1
ATOM 707 O O . LEU A 1 86 ? -6.467 -6.593 1.359 1.00 97.56 86 LEU A O 1
ATOM 711 N N . VAL A 1 87 ? -6.789 -7.249 -0.766 1.00 98.19 87 VAL A N 1
ATOM 712 C CA . VAL A 1 87 ? -5.489 -6.784 -1.247 1.00 98.19 87 VAL A CA 1
ATOM 713 C C . VAL A 1 87 ? -5.648 -5.431 -1.934 1.00 98.19 87 VAL A C 1
ATOM 715 O O . VAL A 1 87 ? -6.436 -5.280 -2.867 1.00 98.19 87 VAL A O 1
ATOM 718 N N . LEU A 1 88 ? -4.886 -4.441 -1.475 1.00 97.94 88 LEU A N 1
ATOM 719 C CA . LEU A 1 88 ? -4.777 -3.113 -2.063 1.00 97.94 88 LEU A CA 1
ATOM 720 C C . LEU A 1 88 ? -3.433 -2.976 -2.788 1.00 97.94 88 LEU A C 1
ATOM 722 O O . LEU A 1 88 ? -2.376 -3.214 -2.205 1.00 97.94 88 LEU A O 1
ATOM 726 N N . ILE A 1 89 ? -3.488 -2.533 -4.044 1.00 97.75 89 ILE A N 1
ATOM 727 C CA . ILE A 1 89 ? -2.319 -2.293 -4.898 1.00 97.75 89 ILE A CA 1
ATOM 728 C C . ILE A 1 89 ? -2.381 -0.829 -5.370 1.00 97.75 89 ILE A C 1
ATOM 730 O O . ILE A 1 89 ? -3.041 -0.528 -6.365 1.00 97.75 89 ILE A O 1
ATOM 734 N N . PRO A 1 90 ? -1.784 0.125 -4.632 1.00 95.94 90 PRO A N 1
ATOM 735 C CA . PRO A 1 90 ? -1.709 1.513 -5.054 1.00 95.94 90 PRO A CA 1
ATOM 736 C C . PRO A 1 90 ? -0.718 1.652 -6.215 1.00 95.94 90 PRO A C 1
ATOM 738 O O . PRO A 1 90 ? 0.406 1.154 -6.149 1.00 95.94 90 PRO A O 1
ATOM 741 N N . VAL A 1 91 ? -1.132 2.374 -7.256 1.00 94.19 91 VAL A N 1
ATOM 742 C CA . VAL A 1 91 ? -0.324 2.624 -8.455 1.00 94.19 91 VAL A CA 1
ATOM 743 C C . VAL A 1 91 ? -0.308 4.120 -8.743 1.00 94.19 91 VAL A C 1
ATOM 745 O O . VAL A 1 91 ? -1.347 4.780 -8.739 1.00 94.19 91 VAL A O 1
ATOM 748 N N . HIS A 1 92 ? 0.884 4.659 -8.990 1.00 95.12 92 HIS A N 1
ATOM 749 C CA . HIS A 1 92 ? 1.080 6.020 -9.479 1.00 95.12 92 HIS A CA 1
ATOM 750 C C . HIS A 1 92 ? 1.862 5.943 -10.782 1.00 95.12 92 HIS A C 1
ATOM 752 O O . HIS A 1 92 ? 3.092 5.813 -10.772 1.00 95.12 92 HIS A O 1
ATOM 758 N N . THR A 1 93 ? 1.133 5.984 -11.896 1.00 93.62 93 THR A N 1
ATOM 759 C CA . THR A 1 93 ? 1.749 5.737 -13.191 1.00 93.62 93 THR A CA 1
ATOM 760 C C . THR A 1 93 ? 2.579 6.917 -13.671 1.00 93.62 93 THR A C 1
ATOM 762 O O . THR A 1 93 ? 2.214 8.072 -13.438 1.00 93.62 93 THR A O 1
ATOM 765 N N . LYS A 1 94 ? 3.672 6.668 -14.389 1.00 92.88 94 LYS A N 1
ATOM 766 C CA . LYS A 1 94 ? 4.369 7.720 -15.133 1.00 92.88 94 LYS A CA 1
ATOM 767 C C . LYS A 1 94 ? 3.560 8.043 -16.397 1.00 92.88 94 LYS A C 1
ATOM 769 O O . LYS A 1 94 ? 3.308 7.129 -17.173 1.00 92.88 94 LYS A O 1
ATOM 774 N N . PRO A 1 95 ? 3.144 9.301 -16.636 1.00 92.44 95 PRO A N 1
ATOM 775 C CA . PRO A 1 95 ? 2.248 9.626 -17.748 1.00 92.44 95 PRO A CA 1
ATOM 776 C C . PRO A 1 95 ? 2.731 9.106 -19.106 1.00 92.44 95 PRO A C 1
ATOM 778 O O . PRO A 1 95 ? 1.936 8.544 -19.858 1.00 92.44 95 PRO A O 1
ATOM 781 N N . GLU A 1 96 ? 4.031 9.233 -19.383 1.00 93.31 96 GLU A N 1
ATOM 782 C CA . GLU A 1 96 ? 4.635 8.832 -20.656 1.00 93.31 96 GLU A CA 1
ATOM 783 C C . GLU A 1 96 ? 4.662 7.309 -20.865 1.00 93.31 96 GLU A C 1
ATOM 785 O O . GLU A 1 96 ? 4.600 6.864 -22.006 1.00 93.31 96 GLU A O 1
ATOM 790 N N . ASP A 1 97 ? 4.699 6.528 -19.780 1.00 92.62 97 ASP A N 1
ATOM 791 C CA . ASP A 1 97 ? 4.790 5.059 -19.801 1.00 92.62 97 ASP A CA 1
ATOM 792 C C . ASP A 1 97 ? 3.498 4.390 -19.288 1.00 92.62 97 ASP A C 1
ATOM 794 O O . ASP A 1 97 ? 3.438 3.178 -19.101 1.00 92.62 97 ASP A O 1
ATOM 798 N N . SER A 1 98 ? 2.432 5.171 -19.082 1.00 93.62 98 SER A N 1
ATOM 799 C CA . SER A 1 98 ? 1.214 4.744 -18.380 1.00 93.62 98 SER A CA 1
ATOM 800 C C . SER A 1 98 ? 0.537 3.518 -18.987 1.00 93.62 98 SER A C 1
ATOM 802 O O . SER A 1 98 ? 0.015 2.690 -18.253 1.00 93.62 98 SER A O 1
ATOM 804 N N . THR A 1 99 ? 0.551 3.373 -20.314 1.00 94.62 99 THR A N 1
ATOM 805 C CA . THR A 1 99 ? -0.010 2.182 -20.971 1.00 94.62 99 THR A CA 1
ATOM 806 C C . THR A 1 99 ? 0.799 0.930 -20.645 1.00 94.62 99 THR A C 1
ATOM 808 O O . THR A 1 99 ? 0.201 -0.088 -20.326 1.00 94.62 99 THR A O 1
ATOM 811 N N . LYS A 1 100 ? 2.137 1.020 -20.667 1.00 92.62 100 LYS A N 1
ATOM 812 C CA . LYS A 1 100 ? 3.022 -0.096 -20.314 1.00 92.62 100 LYS A CA 1
ATOM 813 C C . LYS A 1 100 ? 2.851 -0.475 -18.843 1.00 92.62 100 LYS A C 1
ATOM 815 O O . LYS A 1 100 ? 2.643 -1.635 -18.530 1.00 92.62 100 LYS A O 1
ATOM 820 N N . GLU A 1 101 ? 2.863 0.513 -17.949 1.00 94.50 101 GLU A N 1
ATOM 821 C CA . GLU A 1 101 ? 2.720 0.266 -16.509 1.00 94.50 101 GLU A CA 1
ATOM 822 C C . GLU A 1 101 ? 1.346 -0.322 -16.139 1.00 94.50 101 GLU A C 1
ATOM 824 O O . GLU A 1 101 ? 1.231 -1.075 -15.177 1.00 94.50 101 GLU A O 1
ATOM 829 N N . LEU A 1 102 ? 0.285 0.013 -16.878 1.00 94.75 102 LEU A N 1
ATOM 830 C CA . LEU A 1 102 ? -1.036 -0.583 -16.663 1.00 94.75 102 LEU A CA 1
ATOM 831 C C . LEU A 1 102 ? -1.159 -1.996 -17.242 1.00 94.75 102 LEU A C 1
ATOM 833 O O . LEU A 1 102 ? -1.914 -2.786 -16.682 1.00 94.75 102 LEU A O 1
ATOM 837 N N . ASP A 1 103 ? -0.457 -2.297 -18.335 1.00 93.94 103 ASP A N 1
ATOM 838 C CA . ASP A 1 103 ? -0.373 -3.654 -18.887 1.00 93.94 103 ASP A CA 1
ATOM 839 C C . ASP A 1 103 ? 0.341 -4.575 -17.888 1.00 93.94 103 ASP A C 1
ATOM 841 O O . ASP A 1 103 ? -0.230 -5.569 -17.448 1.00 93.94 103 ASP A O 1
ATOM 845 N N . GLU A 1 104 ? 1.496 -4.134 -17.386 1.00 93.81 104 GLU A N 1
ATOM 846 C CA . GLU A 1 104 ? 2.290 -4.844 -16.377 1.00 93.81 104 GLU A CA 1
ATOM 847 C C . GLU A 1 104 ? 1.536 -5.061 -15.051 1.00 93.81 104 GLU A C 1
ATOM 849 O O . GLU A 1 104 ? 1.741 -6.029 -14.318 1.00 93.81 104 GLU A O 1
ATOM 854 N N . LEU A 1 105 ? 0.590 -4.176 -14.715 1.00 94.88 105 LEU A N 1
ATOM 855 C CA . LEU A 1 105 ? -0.232 -4.339 -13.515 1.00 94.88 105 LEU A CA 1
ATOM 856 C C . LEU A 1 105 ? -1.039 -5.649 -13.533 1.00 94.88 105 LEU A C 1
ATOM 858 O O . LEU A 1 105 ? -1.409 -6.151 -12.468 1.00 94.88 105 LEU A O 1
ATOM 862 N N . TYR A 1 106 ? -1.302 -6.217 -14.712 1.00 94.06 106 TYR A N 1
ATOM 863 C CA . TYR A 1 106 ? -1.904 -7.539 -14.835 1.00 94.06 106 TYR A CA 1
ATOM 864 C C . TYR A 1 106 ? -1.042 -8.621 -14.171 1.00 94.06 106 TYR A C 1
ATOM 866 O O . TYR A 1 106 ? -1.559 -9.395 -13.361 1.00 94.06 106 TYR A O 1
ATOM 874 N N . ASP A 1 107 ? 0.262 -8.636 -14.437 1.00 93.88 107 ASP A N 1
ATOM 875 C CA . ASP A 1 107 ? 1.183 -9.635 -13.893 1.00 93.88 107 ASP A CA 1
ATOM 876 C C . ASP A 1 107 ? 1.358 -9.480 -12.382 1.00 93.88 107 ASP A C 1
ATOM 878 O O . ASP A 1 107 ? 1.400 -10.467 -11.643 1.00 93.88 107 ASP A O 1
ATOM 882 N N . VAL A 1 108 ? 1.300 -8.244 -11.880 1.00 95.38 108 VAL A N 1
ATOM 883 C CA . VAL A 1 108 ? 1.239 -7.969 -10.437 1.00 95.38 108 VAL A CA 1
ATOM 884 C C . VAL A 1 108 ? -0.003 -8.606 -9.810 1.00 95.38 108 VAL A C 1
ATOM 886 O O . VAL A 1 108 ? 0.092 -9.247 -8.762 1.00 95.38 108 VAL A O 1
ATOM 889 N N . VAL A 1 109 ? -1.176 -8.460 -10.437 1.00 96.00 109 VAL A N 1
ATOM 890 C CA . VAL A 1 109 ? -2.418 -9.085 -9.951 1.00 96.00 109 VAL A CA 1
ATOM 891 C C . VAL A 1 109 ? -2.309 -10.607 -9.990 1.00 96.00 109 VAL A C 1
ATOM 893 O O . VAL A 1 109 ? -2.732 -11.265 -9.040 1.00 96.00 109 VAL A O 1
ATOM 896 N N . MET A 1 110 ? -1.729 -11.177 -11.046 1.00 95.94 110 MET A N 1
ATOM 897 C CA . MET A 1 110 ? -1.528 -12.623 -11.147 1.00 95.94 110 MET A CA 1
ATOM 898 C C . MET A 1 110 ? -0.593 -13.150 -10.054 1.00 95.94 110 MET A C 1
ATOM 900 O O . MET A 1 110 ? -0.936 -14.131 -9.395 1.00 95.94 110 MET A O 1
ATOM 904 N N . ALA A 1 111 ? 0.513 -12.457 -9.782 1.00 94.56 111 ALA A N 1
ATOM 905 C CA . ALA A 1 111 ? 1.441 -12.809 -8.710 1.00 94.56 111 ALA A CA 1
ATOM 906 C C . ALA A 1 111 ? 0.798 -12.706 -7.315 1.00 94.56 111 ALA A C 1
ATOM 908 O O . ALA A 1 111 ? 1.035 -13.548 -6.450 1.00 94.56 111 ALA A O 1
ATOM 909 N N . VAL A 1 112 ? -0.044 -11.691 -7.086 1.00 96.69 112 VAL A N 1
ATOM 910 C CA . VAL A 1 112 ? -0.816 -11.550 -5.840 1.00 96.69 112 VAL A CA 1
ATOM 911 C C . VAL A 1 112 ? -1.748 -12.739 -5.635 1.00 96.69 112 VAL A C 1
ATOM 913 O O . VAL A 1 112 ? -1.799 -13.284 -4.533 1.00 96.69 112 VAL A O 1
ATOM 916 N N . ARG A 1 113 ? -2.466 -13.143 -6.689 1.00 96.12 113 ARG A N 1
ATOM 917 C CA . ARG A 1 113 ? -3.354 -14.308 -6.639 1.00 96.12 113 ARG A CA 1
ATOM 918 C C . ARG A 1 113 ? -2.568 -15.577 -6.354 1.00 96.12 113 ARG A C 1
ATOM 920 O O . ARG A 1 113 ? -2.897 -16.276 -5.416 1.00 96.12 113 ARG A O 1
ATOM 927 N N . GLU A 1 114 ? -1.472 -15.831 -7.064 1.00 96.19 114 GLU A N 1
ATOM 928 C CA . GLU A 1 114 ? -0.632 -17.009 -6.802 1.00 96.19 114 GLU A CA 1
ATOM 929 C C . GLU A 1 114 ? -0.111 -17.063 -5.353 1.00 96.19 114 GLU A C 1
ATOM 931 O O . GLU A 1 114 ? 0.049 -18.139 -4.778 1.00 96.19 114 GLU A O 1
ATOM 936 N N . LYS A 1 115 ? 0.145 -15.903 -4.738 1.00 96.06 115 LYS A N 1
ATOM 937 C CA . LYS A 1 115 ? 0.648 -15.819 -3.365 1.00 96.06 115 LYS A CA 1
ATOM 938 C C . LYS A 1 115 ? -0.420 -16.100 -2.300 1.00 96.06 115 LYS A C 1
ATOM 940 O O . LYS A 1 115 ? -0.062 -16.606 -1.232 1.00 96.06 115 LYS A O 1
ATOM 945 N N . TRP A 1 116 ? -1.675 -15.702 -2.524 1.00 94.81 116 TRP A N 1
ATOM 946 C CA . TRP A 1 116 ? -2.697 -15.643 -1.467 1.00 94.81 116 TRP A CA 1
ATOM 947 C C . TRP A 1 116 ? -4.079 -16.231 -1.815 1.00 94.81 116 TRP A C 1
ATOM 949 O O . TRP A 1 116 ? -4.894 -16.316 -0.893 1.00 94.81 116 TRP A O 1
ATOM 959 N N . ASP A 1 117 ? -4.327 -16.657 -3.057 1.00 83.06 117 ASP A N 1
ATOM 960 C CA . ASP A 1 117 ? -5.494 -17.468 -3.463 1.00 83.06 117 ASP A CA 1
ATOM 961 C C . ASP A 1 117 ? -5.159 -18.973 -3.443 1.00 83.06 117 ASP A C 1
ATOM 963 O O . ASP A 1 117 ? -6.041 -19.764 -3.029 1.00 83.06 117 ASP A O 1
#

pLDDT: mean 93.1, std 7.34, range [63.78, 98.69]